Protein AF-A0A9J5W5Z8-F1 (afdb_monomer_lite)

Secondary structure (DSSP, 8-state):
---------TTSTTSSHHHHHHHHHHHHHHHHHTTSTTTTSHHHHHHHHHTS-HHHHHHHHHHH--TTS---GGG--HHHHHHHHHHHHHHHH-

Organism: Solanum commersonii (NCBI:txid4109)

pLDDT: mean 80.3, std 17.31, range [37.69, 93.62]

Radius of gyration: 16.19 Å; chains: 1; bounding box: 33×34×43 Å

Sequence (94 aa):
MASMKPSDSLLNGLRCRHLGEFRWYKDTYLSRVMELPENGLEFWKAKFIDGLPPLFAERVKKTLRDSQGIIPYNNYTYEKLIGACTQEGLNLCN

Structure (mmCIF, N/CA/C/O backbone):
data_AF-A0A9J5W5Z8-F1
#
_entry.id   AF-A0A9J5W5Z8-F1
#
loop_
_atom_site.group_PDB
_atom_site.id
_atom_site.type_symbol
_atom_site.label_atom_id
_atom_site.label_alt_id
_atom_site.label_comp_id
_atom_site.label_asym_id
_atom_site.label_entity_id
_atom_site.label_seq_id
_atom_site.pdbx_PDB_ins_code
_atom_site.Cartn_x
_atom_site.Cartn_y
_atom_site.Cartn_z
_atom_site.occupancy
_atom_site.B_iso_or_equiv
_atom_site.auth_seq_id
_atom_site.auth_comp_id
_atom_site.auth_asym_id
_atom_site.auth_atom_id
_atom_site.pdbx_PDB_model_num
ATOM 1 N N . MET A 1 1 ? 20.022 -22.821 -27.560 1.00 37.69 1 MET A N 1
ATOM 2 C CA . MET A 1 1 ? 20.073 -21.870 -26.430 1.00 37.69 1 MET A CA 1
ATOM 3 C C . MET A 1 1 ? 19.723 -20.493 -26.971 1.00 37.69 1 MET A C 1
ATOM 5 O O . MET A 1 1 ? 20.574 -19.849 -27.568 1.00 37.69 1 MET A O 1
ATOM 9 N N . ALA A 1 2 ? 18.449 -20.105 -26.915 1.00 40.56 2 ALA A N 1
ATOM 10 C CA . ALA A 1 2 ? 18.011 -18.810 -27.425 1.00 40.56 2 ALA A CA 1
ATOM 11 C C . ALA A 1 2 ? 18.185 -17.759 -26.324 1.00 40.56 2 ALA A C 1
ATOM 13 O O . ALA A 1 2 ? 17.550 -17.861 -25.281 1.00 40.56 2 ALA A O 1
ATOM 14 N N . SER A 1 3 ? 19.034 -16.763 -26.557 1.00 41.25 3 SER A N 1
ATOM 15 C CA . SER A 1 3 ? 18.924 -15.477 -25.871 1.00 41.25 3 SER A CA 1
ATOM 16 C C . SER A 1 3 ? 19.153 -14.387 -26.908 1.00 41.25 3 SER A C 1
ATOM 18 O O . SER A 1 3 ? 20.249 -14.194 -27.433 1.00 41.25 3 SER A O 1
ATOM 20 N N . MET A 1 4 ? 18.029 -13.803 -27.302 1.00 48.06 4 MET A N 1
ATOM 21 C CA . MET A 1 4 ? 17.829 -12.885 -28.411 1.00 48.06 4 MET A CA 1
ATOM 22 C C . MET A 1 4 ? 18.337 -11.493 -28.024 1.00 48.06 4 MET A C 1
ATOM 24 O O . MET A 1 4 ? 18.058 -11.000 -26.932 1.00 48.06 4 MET A O 1
ATOM 28 N N . LYS A 1 5 ? 19.121 -10.879 -28.914 1.00 50.59 5 LYS A N 1
ATOM 29 C CA . LYS A 1 5 ? 19.680 -9.534 -28.739 1.00 50.59 5 LYS A CA 1
ATOM 30 C C . LYS A 1 5 ? 18.576 -8.463 -28.755 1.00 50.59 5 LYS A C 1
ATOM 32 O O . LYS A 1 5 ? 17.602 -8.634 -29.485 1.00 50.59 5 LYS A O 1
ATOM 37 N N . PRO A 1 6 ? 18.737 -7.348 -28.020 1.00 47.97 6 PRO A N 1
ATOM 38 C CA . PRO A 1 6 ? 17.816 -6.223 -28.101 1.00 47.97 6 PRO A CA 1
ATOM 39 C C . PRO A 1 6 ? 18.087 -5.436 -29.390 1.00 47.97 6 PRO A C 1
ATOM 41 O O . PRO A 1 6 ? 19.159 -4.858 -29.559 1.00 47.97 6 PRO A O 1
ATOM 44 N N . SER A 1 7 ? 17.131 -5.454 -30.318 1.00 47.12 7 SER A N 1
ATOM 45 C CA . SER A 1 7 ? 17.140 -4.636 -31.531 1.00 47.12 7 SER A CA 1
ATOM 46 C C . SER A 1 7 ? 16.388 -3.328 -31.301 1.00 47.12 7 SER A C 1
ATOM 48 O O . SER A 1 7 ? 15.266 -3.309 -30.795 1.00 47.12 7 SER A O 1
ATOM 50 N N . ASP A 1 8 ? 17.069 -2.259 -31.684 1.00 51.78 8 ASP A N 1
ATOM 51 C CA . ASP A 1 8 ? 16.730 -0.851 -31.562 1.00 51.78 8 ASP A CA 1
ATOM 52 C C . ASP A 1 8 ? 15.324 -0.518 -32.104 1.00 51.78 8 ASP A C 1
ATOM 54 O O . ASP A 1 8 ? 14.995 -0.753 -33.267 1.00 51.78 8 ASP A O 1
ATOM 58 N N . SER A 1 9 ? 14.460 0.004 -31.235 1.00 43.88 9 SER A N 1
ATOM 59 C CA . SER A 1 9 ? 13.211 0.680 -31.603 1.00 43.88 9 SER A CA 1
ATOM 60 C C . SER A 1 9 ? 12.927 1.751 -30.556 1.00 43.88 9 SER A C 1
ATOM 62 O O . SER A 1 9 ? 12.190 1.559 -29.589 1.00 43.88 9 SER A O 1
ATOM 64 N N . LEU A 1 10 ? 13.581 2.890 -30.767 1.00 49.97 10 LEU A N 1
ATOM 65 C CA . LEU A 1 10 ? 13.650 4.097 -29.941 1.00 49.97 10 LEU A CA 1
ATOM 66 C C . LEU A 1 10 ? 12.315 4.818 -29.631 1.00 49.97 10 LEU A C 1
ATOM 68 O O . LEU A 1 10 ? 12.356 5.924 -29.104 1.00 49.97 10 LEU A O 1
ATOM 72 N N . LEU A 1 11 ? 11.130 4.249 -29.895 1.00 44.84 11 LEU A N 1
ATOM 73 C CA . LEU A 1 11 ? 9.855 4.984 -29.741 1.00 44.84 11 LEU A CA 1
ATOM 74 C C . LEU A 1 11 ? 8.705 4.244 -29.033 1.00 44.84 11 LEU A C 1
ATOM 76 O O . LEU A 1 11 ? 7.625 4.808 -28.902 1.00 44.84 11 LEU A O 1
ATOM 80 N N . ASN A 1 12 ? 8.911 3.031 -28.504 1.00 43.09 12 ASN A N 1
ATOM 81 C CA . ASN A 1 12 ? 7.825 2.268 -27.850 1.00 43.09 12 ASN A CA 1
ATOM 82 C C . ASN A 1 12 ? 8.152 1.778 -26.419 1.00 43.09 12 ASN A C 1
ATOM 84 O O . ASN A 1 12 ? 7.407 0.996 -25.835 1.00 43.09 12 ASN A O 1
ATOM 88 N N . GLY A 1 13 ? 9.282 2.216 -25.850 1.00 40.97 13 GLY A N 1
ATOM 89 C CA . GLY A 1 13 ? 9.920 1.591 -24.679 1.00 40.97 13 GLY A CA 1
ATOM 90 C C . GLY A 1 13 ? 9.615 2.181 -23.296 1.00 40.97 13 GLY A C 1
ATOM 91 O O . GLY A 1 13 ? 10.165 1.686 -22.314 1.00 40.97 13 GLY A O 1
ATOM 92 N N . LEU A 1 14 ? 8.773 3.215 -23.197 1.00 45.94 14 LEU A N 1
ATOM 93 C CA . LEU A 1 14 ? 8.347 3.792 -21.908 1.00 45.94 14 LEU A CA 1
ATOM 94 C C . LEU A 1 14 ? 6.989 3.266 -21.425 1.00 45.94 14 LEU A C 1
ATOM 96 O O . LEU A 1 14 ? 6.636 3.463 -20.265 1.00 45.94 14 LEU A O 1
ATOM 100 N N . ARG A 1 15 ? 6.241 2.548 -22.271 1.00 48.56 15 ARG A N 1
ATOM 101 C CA . ARG A 1 15 ? 4.964 1.952 -21.871 1.00 48.56 15 ARG A CA 1
ATOM 102 C C . ARG A 1 15 ? 5.234 0.747 -20.961 1.00 48.56 15 ARG A C 1
ATOM 104 O O . ARG A 1 15 ? 5.765 -0.269 -21.397 1.00 48.56 15 ARG A O 1
ATOM 111 N N . CYS A 1 16 ? 4.881 0.873 -19.685 1.00 52.66 16 CYS A N 1
ATOM 112 C CA . CYS A 1 16 ? 4.748 -0.220 -18.714 1.00 52.66 16 CYS A CA 1
ATOM 113 C C . CYS A 1 16 ? 6.010 -0.922 -18.166 1.00 52.66 16 CYS A C 1
ATOM 115 O O . CYS A 1 16 ? 5.838 -1.933 -17.481 1.00 52.66 16 CYS A O 1
ATOM 117 N N . ARG A 1 17 ? 7.252 -0.432 -18.345 1.00 53.41 17 ARG A N 1
ATOM 118 C CA . ARG A 1 17 ? 8.423 -1.037 -17.645 1.00 53.41 17 ARG A CA 1
ATOM 119 C C . ARG A 1 17 ? 8.195 -1.147 -16.130 1.00 53.41 17 ARG A C 1
ATOM 121 O O . ARG A 1 17 ? 8.451 -2.195 -15.543 1.00 53.41 17 ARG A O 1
ATOM 128 N N . HIS A 1 18 ? 7.579 -0.123 -15.542 1.00 59.03 18 HIS A N 1
ATOM 129 C CA . HIS A 1 18 ? 7.245 -0.089 -14.119 1.00 59.03 18 HIS A CA 1
ATOM 130 C C . HIS A 1 18 ? 6.145 -1.073 -13.693 1.00 59.03 18 HIS A C 1
ATOM 132 O O . HIS A 1 18 ? 6.120 -1.467 -12.530 1.00 59.03 18 HIS A O 1
ATOM 138 N N . LEU A 1 19 ? 5.266 -1.534 -14.595 1.00 67.94 19 LEU A N 1
ATOM 139 C CA . LEU A 1 19 ? 4.272 -2.560 -14.242 1.00 67.94 19 LEU A CA 1
ATOM 140 C C . LEU A 1 19 ? 4.916 -3.942 -14.080 1.00 67.94 19 LEU A C 1
ATOM 142 O O . LEU A 1 19 ? 4.474 -4.723 -13.240 1.00 67.94 19 LEU A O 1
ATOM 146 N N . GLY A 1 20 ? 5.968 -4.242 -14.849 1.00 74.00 20 GLY A N 1
ATOM 147 C CA . GLY A 1 20 ? 6.750 -5.470 -14.682 1.00 74.00 20 GLY A CA 1
ATOM 148 C C . GLY A 1 20 ? 7.484 -5.498 -13.341 1.00 74.00 20 GLY A C 1
ATOM 149 O O . GLY A 1 20 ? 7.392 -6.480 -12.604 1.00 74.00 20 GLY A O 1
ATOM 150 N N . GLU A 1 21 ? 8.136 -4.389 -12.992 1.00 77.44 21 GLU A N 1
ATOM 151 C CA . GLU A 1 21 ? 8.812 -4.212 -11.700 1.00 77.44 21 GLU A CA 1
ATOM 152 C C . GLU A 1 21 ? 7.821 -4.277 -10.530 1.00 77.44 21 GLU A C 1
ATOM 154 O O . GLU A 1 21 ? 8.055 -4.994 -9.557 1.00 77.44 21 GLU A O 1
ATOM 159 N N . PHE A 1 22 ? 6.664 -3.617 -10.650 1.00 81.31 22 PHE A N 1
ATOM 160 C CA . PHE A 1 22 ? 5.599 -3.693 -9.651 1.00 81.31 22 PHE A CA 1
ATOM 161 C C . PHE A 1 22 ? 5.044 -5.115 -9.501 1.00 81.31 22 PHE A C 1
ATOM 163 O O . PHE A 1 22 ? 4.812 -5.570 -8.381 1.00 81.31 22 PHE A O 1
ATOM 170 N N . ARG A 1 23 ? 4.864 -5.854 -10.607 1.00 84.81 23 ARG A N 1
ATOM 171 C CA . ARG A 1 23 ? 4.404 -7.250 -10.566 1.00 84.81 23 ARG A CA 1
ATOM 172 C C . ARG A 1 23 ? 5.373 -8.124 -9.775 1.00 84.81 23 ARG A C 1
ATOM 174 O O . ARG A 1 23 ? 4.912 -8.907 -8.948 1.00 84.81 23 ARG A O 1
ATOM 181 N N . TRP A 1 24 ? 6.677 -7.968 -10.006 1.00 86.44 24 TRP A N 1
ATOM 182 C CA . TRP A 1 24 ? 7.709 -8.703 -9.274 1.00 86.44 24 TRP A CA 1
ATOM 183 C C . TRP A 1 24 ? 7.768 -8.300 -7.795 1.00 86.44 24 TRP A C 1
ATOM 185 O O . TRP A 1 24 ? 7.802 -9.171 -6.925 1.00 86.44 24 TRP A O 1
ATOM 195 N N . TYR A 1 25 ? 7.708 -6.996 -7.502 1.00 88.12 25 TYR A N 1
ATOM 196 C CA . TYR A 1 25 ? 7.661 -6.471 -6.135 1.00 88.12 25 TYR A CA 1
ATOM 197 C C . TYR A 1 25 ? 6.477 -7.047 -5.354 1.00 88.12 25 TYR A C 1
ATOM 199 O O . TYR A 1 25 ? 6.650 -7.584 -4.261 1.00 88.12 25 TYR A O 1
ATOM 207 N N . LYS A 1 26 ? 5.281 -6.985 -5.947 1.00 89.44 26 LYS A N 1
ATOM 208 C CA . LYS A 1 26 ? 4.044 -7.512 -5.371 1.00 89.44 26 LYS A CA 1
ATOM 209 C C . LYS A 1 26 ? 4.179 -8.992 -5.029 1.00 89.44 26 LYS A C 1
ATOM 211 O O . LYS A 1 26 ? 3.870 -9.380 -3.909 1.00 89.44 26 LYS A O 1
ATOM 216 N N . ASP A 1 27 ? 4.608 -9.800 -5.993 1.00 89.06 27 ASP A N 1
ATOM 217 C CA . ASP A 1 27 ? 4.713 -11.251 -5.829 1.00 89.06 27 ASP A CA 1
ATOM 218 C C . ASP A 1 27 ? 5.723 -11.619 -4.733 1.00 89.06 27 ASP A C 1
ATOM 220 O O . ASP A 1 27 ? 5.399 -12.343 -3.795 1.00 89.06 27 ASP A O 1
ATOM 224 N N . THR A 1 28 ? 6.900 -10.988 -4.769 1.00 90.94 28 THR A N 1
ATOM 225 C CA . THR A 1 28 ? 7.960 -11.181 -3.770 1.00 90.94 28 THR A CA 1
ATOM 226 C C . THR A 1 28 ? 7.512 -10.768 -2.369 1.00 90.94 28 THR A C 1
ATOM 228 O O . THR A 1 28 ? 7.807 -11.454 -1.391 1.00 90.94 28 THR A O 1
ATOM 231 N N . TYR A 1 29 ? 6.804 -9.642 -2.250 1.00 92.38 29 TYR A N 1
ATOM 232 C CA . TYR A 1 29 ? 6.315 -9.153 -0.967 1.00 92.38 29 TYR A CA 1
ATOM 233 C C . TYR A 1 29 ? 5.240 -10.075 -0.389 1.00 92.38 29 TYR A C 1
ATOM 235 O O . TYR A 1 29 ? 5.342 -10.492 0.763 1.00 92.38 29 TYR A O 1
ATOM 243 N N . LEU A 1 30 ? 4.229 -10.421 -1.194 1.00 91.19 30 LEU A N 1
ATOM 244 C CA . LEU A 1 30 ? 3.135 -11.288 -0.760 1.00 91.19 30 LEU A CA 1
ATOM 245 C C . LEU A 1 30 ? 3.633 -12.685 -0.412 1.00 91.19 30 LEU A C 1
ATOM 247 O O . LEU A 1 30 ? 3.226 -13.203 0.619 1.00 91.19 30 LEU A O 1
ATOM 251 N N . SER A 1 31 ? 4.552 -13.256 -1.197 1.00 93.12 31 SER A N 1
ATOM 252 C CA . SER A 1 31 ? 5.137 -14.564 -0.892 1.00 93.12 31 SER A CA 1
ATOM 253 C C . SER A 1 31 ? 5.762 -14.596 0.500 1.00 93.12 31 SER A C 1
ATOM 255 O O . SER A 1 31 ? 5.621 -15.596 1.182 1.00 93.12 31 SER A O 1
ATOM 257 N N . ARG A 1 32 ? 6.412 -13.512 0.942 1.00 92.56 32 ARG A N 1
ATOM 258 C CA . ARG A 1 32 ? 7.045 -13.445 2.269 1.00 92.56 32 ARG A CA 1
ATOM 259 C C . ARG A 1 32 ? 6.052 -13.143 3.380 1.00 92.56 32 ARG A C 1
ATOM 261 O O . ARG A 1 32 ? 6.168 -13.677 4.475 1.00 92.56 32 ARG A O 1
ATOM 268 N N . VAL A 1 33 ? 5.108 -12.240 3.126 1.00 92.38 33 VAL A N 1
ATOM 269 C CA . VAL A 1 33 ? 4.174 -11.785 4.159 1.00 92.38 33 VAL A CA 1
ATOM 270 C C . VAL A 1 33 ? 3.068 -12.800 4.395 1.00 92.38 33 VAL A C 1
ATOM 272 O O . VAL A 1 33 ? 2.697 -12.993 5.542 1.00 92.38 33 VAL A O 1
ATOM 275 N N . MET A 1 34 ? 2.582 -13.496 3.366 1.00 89.44 34 MET A N 1
ATOM 276 C CA . MET A 1 34 ? 1.526 -14.505 3.519 1.00 89.44 34 MET A CA 1
ATOM 277 C C . MET A 1 34 ? 1.953 -15.717 4.356 1.00 89.44 34 MET A C 1
ATOM 279 O O . MET A 1 34 ? 1.092 -16.382 4.922 1.00 89.44 34 MET A O 1
ATOM 283 N N . GLU A 1 35 ? 3.256 -15.972 4.489 1.00 91.50 35 GLU A N 1
ATOM 284 C CA . GLU A 1 35 ? 3.789 -17.013 5.377 1.00 91.50 35 GLU A CA 1
ATOM 285 C C . GLU A 1 35 ? 3.779 -16.604 6.860 1.00 91.50 35 GLU A C 1
ATOM 287 O O . GLU A 1 35 ? 3.904 -17.455 7.741 1.00 91.50 35 GLU A O 1
ATOM 292 N N . LEU A 1 36 ? 3.612 -15.313 7.166 1.00 92.19 36 LEU A N 1
ATOM 293 C CA . LEU A 1 36 ? 3.610 -14.820 8.539 1.00 92.19 36 LEU A CA 1
ATOM 294 C C . LEU A 1 36 ? 2.223 -14.980 9.182 1.00 92.19 36 LEU A C 1
ATOM 296 O O . LEU A 1 36 ? 1.214 -14.641 8.557 1.00 92.19 36 LEU A O 1
ATOM 300 N N . PRO A 1 37 ? 2.144 -15.383 10.464 1.00 89.00 37 PRO A N 1
ATOM 301 C CA . PRO A 1 37 ? 0.872 -15.443 11.194 1.00 89.00 37 PRO A CA 1
ATOM 302 C C . PRO A 1 37 ? 0.236 -14.055 11.369 1.00 89.00 37 PRO A C 1
ATOM 304 O O . PRO A 1 37 ? -0.976 -13.920 11.501 1.00 89.00 37 PRO A O 1
ATOM 307 N N . GLU A 1 38 ? 1.057 -13.009 11.320 1.00 90.31 38 GLU A N 1
ATOM 308 C CA . GLU A 1 38 ? 0.665 -11.614 11.501 1.00 90.31 38 GLU A CA 1
ATOM 309 C C . GLU A 1 38 ? 0.348 -10.895 10.179 1.00 90.31 38 GLU A C 1
ATOM 311 O O . GLU A 1 38 ? 0.197 -9.676 10.167 1.00 90.31 38 GLU A O 1
ATOM 316 N N . ASN A 1 39 ? 0.224 -11.612 9.056 1.00 87.88 39 ASN A N 1
ATOM 317 C CA . ASN A 1 39 ? 0.015 -11.019 7.727 1.00 87.88 39 ASN A CA 1
ATOM 318 C C . ASN A 1 39 ? -1.205 -10.083 7.624 1.00 87.88 39 ASN A C 1
ATOM 320 O O . ASN A 1 39 ? -1.235 -9.189 6.784 1.00 87.88 39 ASN A O 1
ATOM 324 N N . GLY A 1 40 ? -2.203 -10.247 8.494 1.00 86.25 40 GLY A N 1
ATOM 325 C CA . GLY A 1 40 ? -3.393 -9.399 8.523 1.00 86.25 40 GLY A CA 1
ATOM 326 C C . GLY A 1 40 ? -3.177 -8.019 9.152 1.00 86.25 40 GLY A C 1
ATOM 327 O O . GLY A 1 40 ? -4.035 -7.146 8.980 1.00 86.25 40 GLY A O 1
ATOM 328 N N . LEU A 1 41 ? -2.064 -7.801 9.866 1.00 91.44 41 LEU A N 1
ATOM 329 C CA . LEU A 1 41 ? -1.816 -6.558 10.594 1.00 91.44 41 LEU A CA 1
ATOM 330 C C . LEU A 1 41 ? -1.676 -5.360 9.650 1.00 91.44 41 LEU A C 1
ATOM 332 O O . LEU A 1 41 ? -1.056 -5.421 8.585 1.00 91.44 41 LEU A O 1
ATOM 336 N N . GLU A 1 42 ? -2.195 -4.217 10.098 1.00 92.50 42 GLU A N 1
ATOM 337 C CA . GLU A 1 42 ? -2.059 -2.940 9.394 1.00 92.50 42 GLU A CA 1
ATOM 338 C C . GLU A 1 42 ? -0.601 -2.562 9.122 1.00 92.50 42 GLU A C 1
ATOM 340 O O . GLU A 1 42 ? -0.314 -1.954 8.095 1.00 92.50 42 GLU A O 1
ATOM 345 N N . PHE A 1 43 ? 0.320 -2.994 9.988 1.00 91.25 43 PHE A N 1
ATOM 346 C CA . PHE A 1 43 ? 1.753 -2.781 9.832 1.00 91.25 43 PHE A CA 1
ATOM 347 C C . PHE A 1 43 ? 2.271 -3.300 8.485 1.00 91.25 43 PHE A C 1
ATOM 349 O O . PHE A 1 43 ? 2.960 -2.573 7.769 1.00 91.25 43 PHE A O 1
ATOM 356 N N . TRP A 1 44 ? 1.900 -4.524 8.096 1.00 93.62 44 TRP A N 1
ATOM 357 C CA . TRP A 1 44 ? 2.332 -5.110 6.827 1.00 93.62 44 TRP A CA 1
ATOM 358 C C . TRP A 1 44 ? 1.650 -4.438 5.633 1.00 93.62 44 TRP A C 1
ATOM 360 O O . TRP A 1 44 ? 2.273 -4.187 4.607 1.00 93.62 44 TRP A O 1
ATOM 370 N N . LYS A 1 45 ? 0.383 -4.049 5.765 1.00 92.50 45 LYS A N 1
ATOM 371 C CA . LYS A 1 45 ? -0.321 -3.286 4.721 1.00 92.50 45 LYS A CA 1
ATOM 372 C C . LYS A 1 45 ? 0.305 -1.903 4.505 1.00 92.50 45 LYS A C 1
ATOM 374 O O . LYS A 1 45 ? 0.497 -1.486 3.366 1.00 92.50 45 LYS A O 1
ATOM 379 N N . ALA A 1 46 ? 0.683 -1.219 5.582 1.00 93.06 46 ALA A N 1
ATOM 380 C CA . ALA A 1 46 ? 1.391 0.053 5.522 1.00 93.06 46 ALA A CA 1
ATOM 381 C C . ALA A 1 46 ? 2.792 -0.116 4.920 1.00 93.06 46 ALA A C 1
ATOM 383 O O . ALA A 1 46 ? 3.165 0.637 4.022 1.00 93.06 46 ALA A O 1
ATOM 384 N N . LYS A 1 47 ? 3.539 -1.146 5.345 1.00 93.25 47 LYS A N 1
ATOM 385 C CA . LYS A 1 47 ? 4.858 -1.490 4.792 1.00 93.25 47 LYS A CA 1
ATOM 386 C C . LYS A 1 47 ? 4.818 -1.809 3.300 1.00 93.25 47 LYS A C 1
ATOM 388 O O . LYS A 1 47 ? 5.770 -1.472 2.604 1.00 93.25 47 LYS A O 1
ATOM 393 N N . PHE A 1 48 ? 3.744 -2.426 2.810 1.00 92.56 48 PHE A N 1
ATOM 394 C CA . PHE A 1 48 ? 3.555 -2.663 1.380 1.00 92.56 48 PHE A CA 1
ATOM 395 C C . PHE A 1 48 ? 3.511 -1.349 0.592 1.00 92.56 48 PHE A C 1
ATOM 397 O O . PHE A 1 48 ? 4.192 -1.206 -0.415 1.00 92.56 48 PHE A O 1
ATOM 404 N N . ILE A 1 49 ? 2.756 -0.356 1.067 1.00 92.19 49 ILE A N 1
ATOM 405 C CA . ILE A 1 49 ? 2.678 0.947 0.391 1.00 92.19 49 ILE A CA 1
ATOM 406 C C . ILE A 1 49 ? 3.975 1.745 0.562 1.00 92.19 49 ILE A C 1
ATOM 408 O O . ILE A 1 49 ? 4.374 2.476 -0.338 1.00 92.19 49 ILE A O 1
ATOM 412 N N . ASP A 1 50 ? 4.648 1.605 1.701 1.00 90.75 50 ASP A N 1
ATOM 413 C CA . ASP A 1 50 ? 5.910 2.291 1.981 1.00 90.75 50 ASP A CA 1
ATOM 414 C C . ASP A 1 50 ? 7.099 1.744 1.175 1.00 90.75 50 ASP A C 1
ATOM 416 O O . ASP A 1 50 ? 8.047 2.471 0.904 1.00 90.75 50 ASP A O 1
ATOM 420 N N . GLY A 1 51 ? 7.040 0.477 0.750 1.00 89.44 51 GLY A N 1
ATOM 421 C CA . GLY A 1 51 ? 8.056 -0.130 -0.115 1.00 89.44 51 GLY A CA 1
ATOM 422 C C . GLY A 1 51 ? 7.931 0.237 -1.598 1.00 89.44 51 GLY A C 1
ATOM 423 O O . GLY A 1 51 ? 8.738 -0.222 -2.405 1.00 89.44 51 GLY A O 1
ATOM 424 N N . LEU A 1 52 ? 6.934 1.042 -1.966 1.00 89.94 52 LEU A N 1
ATOM 425 C CA . LEU A 1 52 ? 6.775 1.577 -3.313 1.00 89.94 52 LEU A CA 1
ATOM 426 C C . LEU A 1 52 ? 7.677 2.807 -3.536 1.00 89.94 52 LEU A C 1
ATOM 428 O O . LEU A 1 52 ? 8.067 3.468 -2.573 1.00 89.94 52 LEU A O 1
ATOM 432 N N . PRO A 1 53 ? 7.966 3.187 -4.798 1.00 88.00 53 PRO A N 1
ATOM 433 C CA . PRO A 1 53 ? 8.663 4.439 -5.088 1.00 88.00 53 PRO A CA 1
ATOM 434 C C . PRO A 1 53 ? 7.952 5.628 -4.420 1.00 88.00 53 PRO A C 1
ATOM 436 O O . PRO A 1 53 ? 6.729 5.707 -4.515 1.00 88.00 53 PRO A O 1
ATOM 439 N N . PRO A 1 54 ? 8.660 6.580 -3.789 1.00 86.00 54 PRO A N 1
ATOM 440 C CA . PRO A 1 54 ? 8.057 7.567 -2.885 1.00 86.00 54 PRO A CA 1
ATOM 441 C C . PRO A 1 54 ? 6.937 8.390 -3.536 1.00 86.00 54 PRO A C 1
ATOM 443 O O . PRO A 1 54 ? 5.840 8.479 -2.991 1.00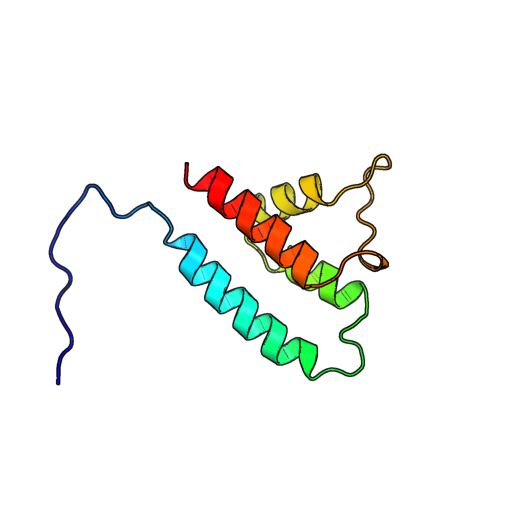 86.00 54 PRO A O 1
ATOM 446 N N . LEU A 1 55 ? 7.158 8.894 -4.754 1.00 86.31 55 LEU A N 1
ATOM 447 C CA . LEU A 1 55 ? 6.149 9.654 -5.507 1.00 86.31 55 LEU A CA 1
ATOM 448 C C . LEU A 1 55 ? 4.903 8.819 -5.843 1.00 86.31 55 LEU A C 1
ATOM 450 O O . LEU A 1 55 ? 3.787 9.335 -5.900 1.00 86.31 55 LEU A O 1
ATOM 454 N N . PHE A 1 56 ? 5.092 7.521 -6.078 1.00 87.50 56 PHE A N 1
ATOM 455 C CA . PHE A 1 56 ? 4.010 6.589 -6.362 1.00 87.50 56 PHE A CA 1
ATOM 456 C C . PHE A 1 56 ? 3.261 6.200 -5.086 1.00 87.50 56 PHE A C 1
ATOM 458 O O . PHE A 1 56 ? 2.033 6.241 -5.052 1.00 87.50 56 PHE A O 1
ATOM 465 N N . ALA A 1 57 ? 3.996 5.911 -4.012 1.00 90.19 57 ALA A N 1
ATOM 466 C CA . ALA A 1 57 ? 3.458 5.645 -2.688 1.00 90.19 57 ALA A CA 1
ATOM 467 C C . ALA A 1 57 ? 2.559 6.794 -2.225 1.00 90.19 57 ALA A C 1
ATOM 469 O O . ALA A 1 57 ? 1.460 6.551 -1.743 1.00 90.19 57 ALA A O 1
ATOM 470 N N . GLU A 1 58 ? 2.978 8.048 -2.410 1.00 91.44 58 GLU A N 1
ATOM 471 C CA . GLU A 1 58 ? 2.164 9.216 -2.067 1.00 91.44 58 GLU A CA 1
ATOM 472 C C . GLU A 1 58 ? 0.852 9.288 -2.855 1.00 91.44 58 GLU A C 1
ATOM 474 O O . GLU A 1 58 ? -0.185 9.621 -2.277 1.00 91.44 58 GLU A O 1
ATOM 479 N N . ARG A 1 59 ? 0.866 8.955 -4.151 1.00 90.69 59 ARG A N 1
ATOM 480 C CA . ARG A 1 59 ? -0.352 8.896 -4.975 1.00 90.69 59 ARG A CA 1
ATOM 481 C C . ARG A 1 59 ? -1.300 7.804 -4.500 1.00 90.69 59 ARG A C 1
ATOM 483 O O . ARG A 1 59 ? -2.461 8.087 -4.228 1.00 90.69 59 ARG A O 1
ATOM 490 N N . VAL A 1 60 ? -0.789 6.594 -4.288 1.00 91.38 60 VAL A N 1
ATOM 491 C CA . VAL A 1 60 ? -1.596 5.484 -3.767 1.00 91.38 60 VAL A CA 1
ATOM 492 C C . VAL A 1 60 ? -2.140 5.816 -2.373 1.00 91.38 60 VAL A C 1
ATOM 494 O O . VAL A 1 60 ? -3.326 5.628 -2.116 1.00 91.38 60 VAL A O 1
ATOM 497 N N . LYS A 1 61 ? -1.318 6.395 -1.487 1.00 92.44 61 LYS A N 1
ATOM 498 C CA . LYS A 1 61 ? -1.744 6.882 -0.164 1.00 92.44 61 LYS A CA 1
ATOM 499 C C . LYS A 1 61 ? -2.878 7.904 -0.299 1.00 92.44 61 LYS A C 1
ATOM 501 O O . LYS A 1 61 ? -3.845 7.801 0.444 1.00 92.44 61 LYS A O 1
ATOM 506 N N . LYS A 1 62 ? -2.807 8.848 -1.247 1.00 91.56 62 LYS A N 1
ATOM 507 C CA . LYS A 1 62 ? -3.892 9.813 -1.514 1.00 91.56 62 LYS A CA 1
ATOM 508 C C . LYS A 1 62 ? -5.196 9.134 -1.932 1.00 91.56 62 LYS A C 1
ATOM 510 O O . LYS A 1 62 ? -6.238 9.543 -1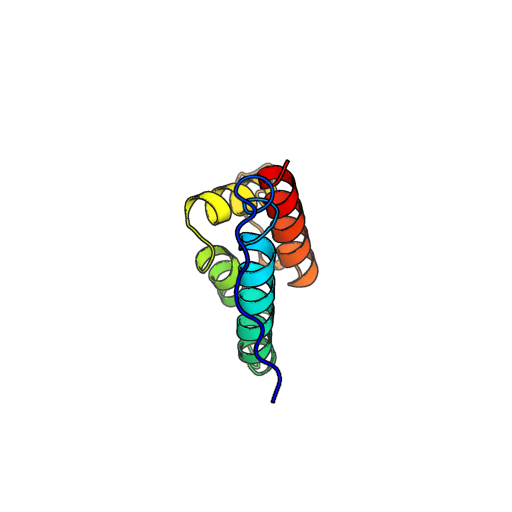.439 1.00 91.56 62 LYS A O 1
ATOM 515 N N . THR A 1 63 ? -5.139 8.095 -2.761 1.00 90.38 63 THR A N 1
ATOM 516 C CA . THR A 1 63 ? -6.326 7.336 -3.194 1.00 90.38 63 THR A CA 1
ATOM 517 C C . THR A 1 63 ? -6.932 6.495 -2.066 1.00 90.38 63 THR A C 1
ATOM 519 O O . THR A 1 63 ? -8.138 6.279 -2.033 1.00 90.38 63 THR A O 1
ATOM 522 N N . LEU A 1 64 ? -6.108 6.027 -1.124 1.00 91.00 64 LEU A N 1
ATOM 523 C CA . LEU A 1 64 ? -6.547 5.196 0.004 1.00 91.00 64 LEU A CA 1
ATOM 524 C C . LEU A 1 64 ? -7.026 5.997 1.225 1.00 91.00 64 LEU A C 1
ATOM 526 O O . LEU A 1 64 ? -7.598 5.405 2.148 1.00 91.00 64 LEU A O 1
ATOM 530 N N . ARG A 1 65 ? -6.754 7.307 1.269 1.00 92.50 65 ARG A N 1
ATOM 531 C CA . ARG A 1 65 ? -7.192 8.196 2.351 1.00 92.50 65 ARG A CA 1
ATOM 532 C C . ARG A 1 65 ? -8.713 8.311 2.358 1.00 92.50 65 ARG A C 1
ATOM 534 O O . ARG A 1 65 ? -9.329 8.539 1.324 1.00 92.50 65 ARG A O 1
ATOM 541 N N . ASP A 1 66 ? -9.292 8.194 3.545 1.00 88.19 66 ASP A N 1
ATOM 542 C CA . ASP A 1 66 ? -10.708 8.462 3.778 1.00 88.19 66 ASP A CA 1
ATOM 543 C C . ASP A 1 66 ? -10.990 9.982 3.838 1.00 88.19 66 ASP A C 1
ATOM 545 O O . ASP A 1 66 ? -10.067 10.802 3.821 1.00 88.19 66 ASP A O 1
ATOM 549 N N . SER A 1 67 ? -12.261 10.368 3.978 1.00 86.94 67 SER A N 1
ATOM 550 C CA . SER A 1 67 ? -12.731 11.739 4.234 1.00 86.94 67 SER A CA 1
ATOM 551 C C . SER A 1 67 ? -12.005 12.446 5.390 1.00 86.94 67 SER A C 1
ATOM 553 O O . SER A 1 67 ? -11.958 13.672 5.425 1.00 86.94 67 SER A O 1
ATOM 555 N N . GLN A 1 68 ? -11.432 11.696 6.336 1.00 87.50 68 GLN A N 1
ATOM 556 C CA . GLN A 1 68 ? -10.637 12.227 7.455 1.00 87.50 68 GLN A CA 1
ATOM 557 C C . GLN A 1 68 ? -9.130 12.372 7.150 1.00 87.50 68 GLN A C 1
ATOM 559 O O . GLN A 1 68 ? -8.354 12.756 8.020 1.00 87.50 68 GLN A O 1
ATOM 564 N N . GLY A 1 69 ? -8.673 12.027 5.942 1.00 88.25 69 GLY A N 1
ATOM 565 C CA . GLY A 1 69 ? -7.255 12.076 5.559 1.00 88.25 69 GLY A CA 1
ATOM 566 C C . GLY A 1 69 ? -6.385 10.960 6.156 1.00 88.25 69 GLY A C 1
ATOM 567 O O . GLY A 1 69 ? -5.166 10.965 5.964 1.00 88.25 69 GLY A O 1
ATOM 568 N N . ILE A 1 70 ? -6.996 9.993 6.846 1.00 89.88 70 ILE A N 1
ATOM 569 C CA . ILE A 1 70 ? -6.350 8.809 7.429 1.00 89.88 70 ILE A CA 1
ATOM 570 C C . ILE A 1 70 ? -6.544 7.620 6.485 1.00 89.88 70 ILE A C 1
ATOM 572 O O . ILE A 1 70 ? -7.557 7.530 5.793 1.00 89.88 70 ILE A O 1
ATOM 576 N N . ILE A 1 71 ? -5.576 6.702 6.448 1.00 91.81 71 ILE A N 1
ATOM 577 C CA . ILE A 1 71 ? -5.679 5.458 5.677 1.00 91.81 71 ILE A CA 1
ATOM 578 C C . ILE A 1 71 ? -6.104 4.331 6.628 1.00 91.81 71 ILE A C 1
ATOM 580 O O . ILE A 1 71 ? -5.281 3.887 7.431 1.00 91.81 71 ILE A O 1
ATOM 584 N N . PRO A 1 72 ? -7.356 3.841 6.563 1.00 91.94 72 PRO A N 1
ATOM 585 C CA . PRO A 1 72 ? -7.826 2.754 7.417 1.00 91.94 72 PRO A CA 1
ATOM 586 C C . PRO A 1 72 ? -7.303 1.397 6.918 1.00 91.94 72 PRO A C 1
ATOM 588 O O . PRO A 1 72 ? -8.066 0.578 6.409 1.00 91.94 72 PRO A O 1
ATOM 591 N N . TYR A 1 73 ? -5.996 1.136 7.055 1.00 90.50 73 TYR A N 1
ATOM 592 C CA . TYR A 1 73 ? -5.342 -0.100 6.585 1.00 90.50 73 TYR A CA 1
ATOM 593 C C . TYR A 1 73 ? -6.030 -1.379 7.076 1.00 90.50 73 TYR A C 1
ATOM 595 O O . TYR A 1 73 ? -6.072 -2.374 6.354 1.00 90.50 73 TYR A O 1
ATOM 603 N N . ASN A 1 74 ? -6.620 -1.355 8.270 1.00 89.50 74 ASN A N 1
ATOM 604 C CA . ASN A 1 74 ? -7.365 -2.485 8.818 1.00 89.50 74 ASN A CA 1
ATOM 605 C C . ASN A 1 74 ? -8.553 -2.893 7.914 1.00 89.50 74 ASN A C 1
ATOM 607 O O . ASN A 1 74 ? -8.779 -4.076 7.684 1.00 89.50 74 ASN A O 1
ATOM 611 N N . ASN A 1 75 ? -9.212 -1.917 7.277 1.00 90.25 75 ASN A N 1
ATOM 612 C CA . ASN A 1 75 ? -10.353 -2.123 6.378 1.00 90.25 75 ASN A CA 1
ATOM 613 C C . ASN A 1 75 ? -9.958 -2.472 4.924 1.00 90.25 75 ASN A C 1
ATOM 615 O O . ASN A 1 75 ? -10.816 -2.700 4.066 1.00 90.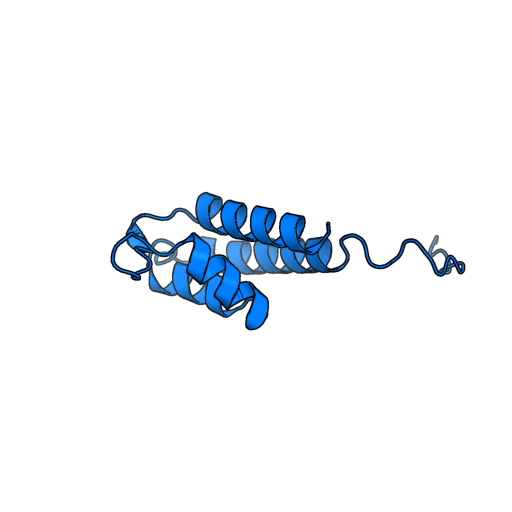25 75 ASN A O 1
ATOM 619 N N . TYR A 1 76 ? -8.659 -2.493 4.614 1.00 90.75 76 TYR A N 1
ATOM 620 C CA . TYR A 1 76 ? -8.156 -2.857 3.292 1.00 90.75 76 TYR A CA 1
ATOM 621 C C . TYR A 1 76 ? -7.668 -4.303 3.261 1.00 90.75 76 TYR A C 1
ATOM 623 O O . TYR A 1 76 ? -6.952 -4.757 4.153 1.00 90.75 76 TYR A O 1
ATOM 631 N N . THR A 1 77 ? -8.006 -5.021 2.195 1.00 91.50 77 THR A N 1
ATOM 632 C CA . THR A 1 77 ? -7.354 -6.285 1.837 1.00 91.50 77 THR A CA 1
ATOM 633 C C . THR A 1 77 ? -6.145 -6.006 0.949 1.00 91.50 77 THR A C 1
ATOM 635 O O . THR A 1 77 ? -6.081 -4.965 0.289 1.00 91.50 77 THR A O 1
ATOM 638 N N . TYR A 1 78 ? -5.194 -6.944 0.884 1.00 90.88 78 TYR A N 1
ATOM 639 C CA . TYR A 1 78 ? -4.074 -6.838 -0.056 1.00 90.88 78 TYR A CA 1
ATOM 640 C C . TYR A 1 78 ? -4.554 -6.656 -1.496 1.00 90.88 78 TYR A C 1
ATOM 642 O O . TYR A 1 78 ? -4.000 -5.837 -2.218 1.00 90.88 78 TYR A O 1
ATOM 650 N N . GLU A 1 79 ? -5.636 -7.327 -1.888 1.00 90.94 79 GLU A N 1
ATOM 651 C CA . GLU A 1 79 ? -6.253 -7.165 -3.207 1.00 90.94 79 GLU A CA 1
ATOM 652 C C . GLU A 1 79 ? -6.676 -5.720 -3.487 1.00 90.94 79 GLU A C 1
ATOM 654 O O . GLU A 1 79 ? -6.362 -5.195 -4.554 1.00 90.94 79 GLU A O 1
ATOM 659 N N . LYS A 1 80 ? -7.314 -5.035 -2.524 1.00 91.88 80 LYS A N 1
ATOM 660 C CA . LYS A 1 80 ? -7.667 -3.615 -2.684 1.00 91.88 80 LYS A CA 1
ATOM 661 C C . LYS A 1 80 ? -6.429 -2.726 -2.810 1.00 91.88 80 LYS A C 1
ATOM 663 O O . LYS A 1 80 ? -6.416 -1.833 -3.653 1.00 91.88 80 LYS A O 1
ATOM 668 N N . LEU A 1 81 ? -5.386 -2.974 -2.012 1.00 91.75 81 LEU A N 1
ATOM 669 C CA . LEU A 1 81 ? -4.131 -2.212 -2.087 1.00 91.75 81 LEU A CA 1
ATOM 670 C C . LEU A 1 81 ? -3.451 -2.395 -3.450 1.00 91.75 81 LEU A C 1
ATOM 672 O O . LEU A 1 81 ? -3.015 -1.426 -4.069 1.00 91.75 81 LEU A O 1
ATOM 676 N N . ILE A 1 82 ? -3.409 -3.632 -3.946 1.00 90.38 82 ILE A N 1
ATOM 677 C CA . ILE A 1 82 ? -2.862 -3.981 -5.261 1.00 90.38 82 ILE A CA 1
ATOM 678 C C . ILE A 1 82 ? -3.692 -3.347 -6.376 1.00 90.38 82 ILE A C 1
ATOM 680 O O . ILE A 1 82 ? -3.118 -2.843 -7.340 1.00 90.38 82 ILE A O 1
ATOM 684 N N . GLY A 1 83 ? -5.021 -3.346 -6.246 1.00 90.56 83 GLY A N 1
ATOM 685 C CA . GLY A 1 83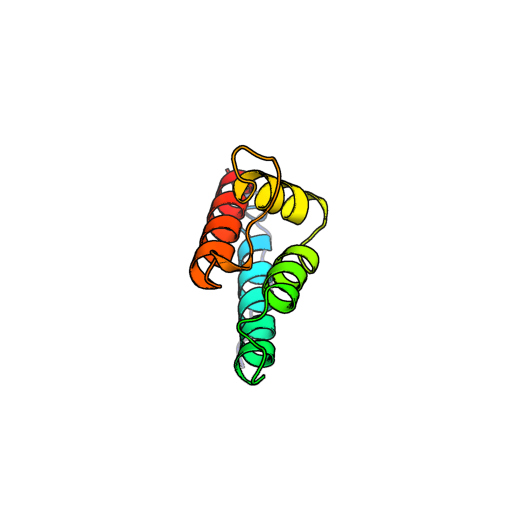 ? -5.929 -2.684 -7.178 1.00 90.56 83 GLY A CA 1
ATOM 686 C C . GLY A 1 83 ? -5.652 -1.185 -7.269 1.00 90.56 83 GLY A C 1
ATOM 687 O O . GLY A 1 83 ? -5.452 -0.673 -8.368 1.00 90.56 83 GLY A O 1
ATOM 688 N N . ALA A 1 84 ? -5.525 -0.507 -6.124 1.00 90.88 84 ALA A N 1
ATOM 689 C CA . ALA A 1 84 ? -5.178 0.913 -6.067 1.00 90.88 84 ALA A CA 1
ATOM 690 C C . ALA A 1 84 ? -3.814 1.201 -6.716 1.00 90.88 84 ALA A C 1
ATOM 692 O O . ALA A 1 84 ? -3.699 2.110 -7.533 1.00 90.88 84 ALA A O 1
ATOM 693 N N . CYS A 1 85 ? -2.795 0.386 -6.423 1.00 88.81 85 CYS A N 1
ATOM 694 C CA . CYS A 1 85 ? -1.488 0.504 -7.072 1.00 88.81 85 CYS A CA 1
ATOM 695 C C . CYS A 1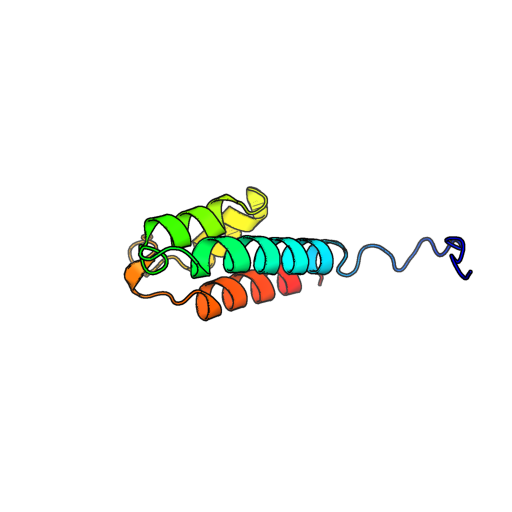 85 ? -1.591 0.290 -8.587 1.00 88.81 85 CYS A C 1
ATOM 697 O O . CYS A 1 85 ? -1.066 1.071 -9.367 1.00 88.81 85 CYS A O 1
ATOM 699 N N . THR A 1 86 ? -2.291 -0.750 -9.033 1.00 86.56 86 THR A N 1
ATOM 700 C CA . THR A 1 86 ? -2.416 -1.052 -10.465 1.00 86.56 86 THR A CA 1
ATOM 701 C C . THR A 1 86 ? -3.106 0.093 -11.201 1.00 86.56 86 THR A C 1
ATOM 703 O O . THR A 1 86 ? -2.629 0.514 -12.250 1.00 86.56 86 THR A O 1
ATOM 706 N N . GLN A 1 87 ? -4.173 0.647 -10.625 1.00 87.56 87 GLN A N 1
ATOM 707 C CA . GLN A 1 87 ? -4.889 1.781 -11.197 1.00 87.56 87 GLN A CA 1
ATOM 708 C C . GLN A 1 87 ? -4.010 3.037 -11.278 1.00 87.56 87 GLN A C 1
ATOM 710 O O . GLN A 1 87 ? -3.933 3.651 -12.338 1.00 87.56 87 GLN A O 1
ATOM 715 N N . GLU A 1 88 ? -3.284 3.384 -10.210 1.00 86.88 88 GLU A N 1
ATOM 716 C CA . GLU A 1 88 ? -2.337 4.508 -10.246 1.00 86.88 88 GLU A CA 1
ATOM 717 C C . GLU A 1 88 ? -1.198 4.271 -11.250 1.00 86.88 88 GLU A C 1
ATOM 719 O O . GLU A 1 88 ? -0.759 5.198 -11.928 1.00 86.88 88 GLU A O 1
ATOM 724 N N . GLY A 1 89 ? -0.731 3.028 -11.388 1.00 83.50 89 GLY A N 1
ATOM 725 C CA . GLY A 1 89 ? 0.301 2.656 -12.356 1.00 83.50 89 GLY A CA 1
ATOM 726 C C . GLY A 1 89 ? -0.174 2.806 -13.801 1.00 83.50 89 GLY A C 1
ATOM 727 O O . GLY A 1 89 ? 0.579 3.284 -14.647 1.00 83.50 89 GLY A O 1
ATOM 728 N N . LEU A 1 90 ? -1.432 2.449 -14.077 1.00 82.56 90 LEU A N 1
ATOM 729 C CA . LEU A 1 90 ? -2.070 2.664 -15.377 1.00 82.56 90 LEU A CA 1
ATOM 730 C C . LEU A 1 90 ? -2.267 4.157 -15.664 1.00 82.56 90 LEU A C 1
ATOM 732 O O . LEU A 1 90 ? -1.944 4.599 -16.763 1.00 82.56 90 LEU A O 1
ATOM 736 N N . ASN A 1 91 ? -2.706 4.936 -14.669 1.00 83.00 91 ASN A N 1
ATOM 737 C CA . ASN A 1 91 ? -2.862 6.390 -14.788 1.00 83.00 91 ASN A CA 1
ATOM 738 C C . ASN A 1 91 ? -1.544 7.102 -15.126 1.00 83.00 91 ASN A C 1
ATOM 740 O O . ASN A 1 91 ? -1.560 8.114 -15.815 1.00 83.00 91 ASN A O 1
ATOM 744 N N . LEU A 1 92 ? -0.405 6.593 -14.646 1.00 76.12 92 LEU A N 1
ATOM 745 C CA . LEU A 1 92 ? 0.922 7.143 -14.954 1.00 76.12 92 LEU A CA 1
ATOM 746 C C . LEU A 1 92 ? 1.478 6.701 -16.313 1.00 76.12 92 LEU A C 1
ATOM 748 O O . LEU A 1 92 ? 2.427 7.305 -16.805 1.00 76.12 92 LEU A O 1
ATOM 752 N N . CYS A 1 93 ? 0.943 5.627 -16.890 1.00 66.69 93 CYS A N 1
ATOM 753 C CA . CYS A 1 93 ? 1.403 5.091 -18.167 1.00 66.69 93 CYS A CA 1
ATOM 754 C C . CYS A 1 93 ? 0.669 5.698 -19.380 1.00 66.69 93 CYS A C 1
ATOM 756 O O . CYS A 1 93 ? 1.030 5.394 -20.522 1.00 66.69 93 CYS A O 1
ATOM 758 N N . ASN A 1 94 ? -0.361 6.510 -19.136 1.00 55.34 94 ASN A N 1
ATOM 759 C CA . ASN A 1 94 ? -1.189 7.165 -20.145 1.00 55.34 94 ASN A CA 1
ATOM 760 C C . ASN A 1 94 ? -0.737 8.606 -20.392 1.00 55.34 94 ASN A C 1
ATOM 762 O O . ASN A 1 94 ? -0.660 8.98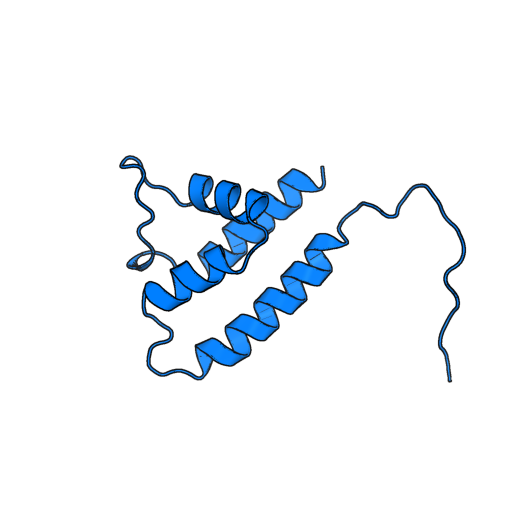6 -21.580 1.00 55.34 94 ASN A O 1
#

Foldseek 3Di:
DDDDDDDDDPPPPLQCPVVVVVVVLLVVLCVVLVPDPCSLDLVSLLVSLVPDDPVLSVQLLVVQQDPVSDRPSNPDDSVNSVVSSVVSSVVVND